Protein AF-A0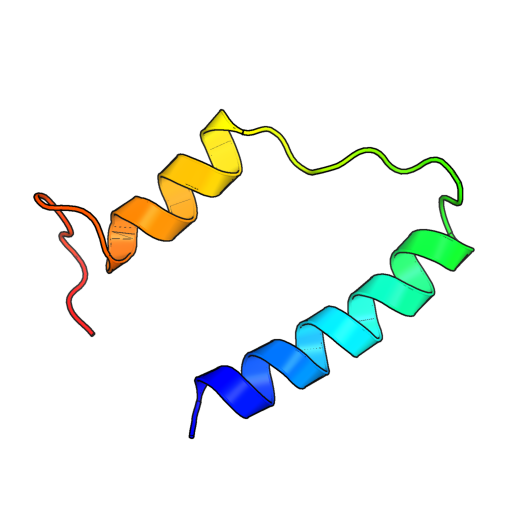A919HY48-F1 (afdb_monomer_lite)

Foldseek 3Di:
DVVVVVVVVCVVVVVVVCVVPVPDDDDDPVVVCCVCCCAVNPPNPDDD

pLDDT: mean 89.46, std 12.24, range [56.41, 98.19]

Secondary structure (DSSP, 8-state):
-HHHHHHHHHHHHHHHHHHH-TTPPPPPHHHHHHHHHHHHSTT-SS--

InterPro domains:
  IPR036409 Class II aldolase/adducin N-terminal domain superfamily [G3DSA:3.40.225.10] (1-48)

Sequence (48 aa):
MHNAIVLEEIAYMGIFCRQLAPQLPAMQQTLLDKHYLRKHGAKAYYGQ

Structure (mmCIF, N/CA/C/O backbone):
data_AF-A0A919HY48-F1
#
_entry.id   AF-A0A919HY48-F1
#
loop_
_atom_site.group_PDB
_atom_site.id
_atom_site.type_symbol
_atom_site.label_atom_id
_atom_site.label_alt_id
_atom_site.label_comp_id
_atom_site.label_asym_id
_atom_site.label_entity_id
_atom_site.label_seq_id
_atom_site.pdbx_PDB_ins_code
_atom_site.Cartn_x
_atom_site.Cartn_y
_atom_site.Cartn_z
_atom_site.occupancy
_atom_site.B_iso_or_equiv
_atom_site.auth_seq_id
_atom_site.auth_comp_id
_atom_site.auth_asym_id
_atom_site.auth_atom_id
_atom_site.pdbx_PDB_model_num
ATOM 1 N N . MET A 1 1 ? 17.500 -7.443 -4.048 1.00 59.75 1 MET A N 1
ATOM 2 C CA . MET A 1 1 ? 17.848 -7.180 -2.632 1.00 59.75 1 MET A CA 1
ATOM 3 C C . MET A 1 1 ? 16.996 -6.064 -2.025 1.00 59.75 1 MET A C 1
ATOM 5 O O . MET A 1 1 ? 16.412 -6.297 -0.979 1.00 59.75 1 MET A O 1
ATOM 9 N N . HIS A 1 2 ? 16.847 -4.905 -2.685 1.00 82.81 2 HIS A N 1
ATOM 10 C CA . HIS A 1 2 ? 16.092 -3.757 -2.144 1.00 82.81 2 HIS A CA 1
ATOM 11 C C . HIS A 1 2 ? 14.634 -4.072 -1.754 1.00 82.81 2 HIS A C 1
ATOM 13 O O . HIS A 1 2 ? 14.179 -3.644 -0.701 1.00 82.81 2 HIS A O 1
ATOM 19 N N . ASN A 1 3 ? 13.921 -4.879 -2.548 1.00 86.38 3 ASN A N 1
ATOM 20 C CA . ASN A 1 3 ? 12.513 -5.201 -2.272 1.00 86.38 3 ASN A CA 1
ATOM 21 C C . ASN A 1 3 ? 12.303 -5.965 -0.956 1.00 86.38 3 ASN A C 1
ATOM 23 O O . ASN A 1 3 ? 11.265 -5.789 -0.333 1.00 86.38 3 ASN A O 1
ATOM 27 N N . ALA A 1 4 ? 13.264 -6.792 -0.530 1.00 94.81 4 ALA A N 1
ATOM 28 C CA . ALA A 1 4 ? 13.155 -7.528 0.730 1.00 94.81 4 ALA A CA 1
ATOM 29 C C . ALA A 1 4 ? 13.250 -6.582 1.938 1.00 94.81 4 ALA A C 1
ATOM 31 O O . ALA A 1 4 ? 12.475 -6.714 2.874 1.00 94.81 4 ALA A O 1
ATOM 32 N N . ILE A 1 5 ? 14.135 -5.582 1.866 1.00 96.06 5 ILE A N 1
ATOM 33 C CA . ILE A 1 5 ? 14.258 -4.537 2.893 1.00 96.06 5 ILE A CA 1
ATOM 34 C C . ILE A 1 5 ? 12.976 -3.703 2.936 1.00 96.06 5 ILE A C 1
ATOM 36 O O . ILE A 1 5 ? 12.405 -3.501 3.997 1.00 96.06 5 ILE A O 1
ATOM 40 N N . VAL A 1 6 ? 12.469 -3.280 1.773 1.00 95.31 6 VAL A N 1
ATOM 41 C CA . VAL A 1 6 ? 11.209 -2.524 1.706 1.00 95.31 6 VAL A CA 1
ATOM 42 C C . VAL A 1 6 ? 10.042 -3.333 2.276 1.00 95.31 6 VAL A C 1
ATOM 44 O O . VAL A 1 6 ? 9.196 -2.752 2.947 1.00 95.31 6 VAL A O 1
ATOM 47 N N . LEU A 1 7 ? 9.994 -4.649 2.033 1.00 96.25 7 LEU A N 1
ATOM 48 C CA . LEU A 1 7 ? 8.957 -5.528 2.578 1.00 96.25 7 LEU A CA 1
ATOM 49 C C . LEU A 1 7 ? 9.011 -5.605 4.111 1.00 96.25 7 LEU A C 1
ATOM 51 O O . LEU A 1 7 ? 7.964 -5.550 4.753 1.00 96.25 7 LEU A O 1
ATOM 55 N N . GLU A 1 8 ? 10.209 -5.695 4.685 1.00 97.69 8 GLU A N 1
ATOM 56 C CA . GLU A 1 8 ? 10.400 -5.695 6.139 1.00 97.69 8 GLU A CA 1
ATOM 57 C C . GLU A 1 8 ? 9.920 -4.375 6.763 1.00 97.69 8 GLU A C 1
ATOM 59 O O . GLU A 1 8 ? 9.118 -4.373 7.696 1.00 97.69 8 GLU A O 1
ATOM 64 N N . GLU A 1 9 ? 10.314 -3.239 6.181 1.00 97.56 9 GLU A N 1
ATOM 65 C CA . GLU A 1 9 ? 9.925 -1.910 6.668 1.00 97.56 9 GLU A CA 1
ATOM 66 C C . GLU A 1 9 ? 8.401 -1.699 6.636 1.00 97.56 9 GLU A C 1
ATOM 68 O O . GLU A 1 9 ? 7.806 -1.207 7.600 1.00 97.56 9 GLU A O 1
ATOM 73 N N . ILE A 1 10 ? 7.726 -2.098 5.548 1.00 96.75 10 ILE A N 1
ATOM 74 C CA . ILE A 1 10 ? 6.261 -1.969 5.465 1.00 96.75 10 ILE A CA 1
ATOM 75 C C . ILE A 1 10 ? 5.535 -2.947 6.394 1.00 96.75 10 ILE A C 1
ATOM 77 O O . ILE A 1 10 ? 4.464 -2.602 6.896 1.00 96.75 10 ILE A O 1
ATOM 81 N N . ALA A 1 11 ? 6.098 -4.131 6.659 1.00 97.38 11 ALA A N 1
ATOM 82 C CA . ALA A 1 11 ? 5.537 -5.073 7.624 1.00 97.38 11 ALA A CA 1
ATOM 83 C C . ALA A 1 11 ? 5.609 -4.504 9.049 1.00 97.38 11 ALA A C 1
ATOM 85 O O . ALA A 1 11 ? 4.594 -4.491 9.751 1.00 97.38 11 ALA A O 1
ATOM 86 N N . TYR A 1 12 ? 6.764 -3.952 9.434 1.00 98.00 12 TYR A N 1
ATOM 87 C CA . TYR A 1 12 ? 6.957 -3.283 10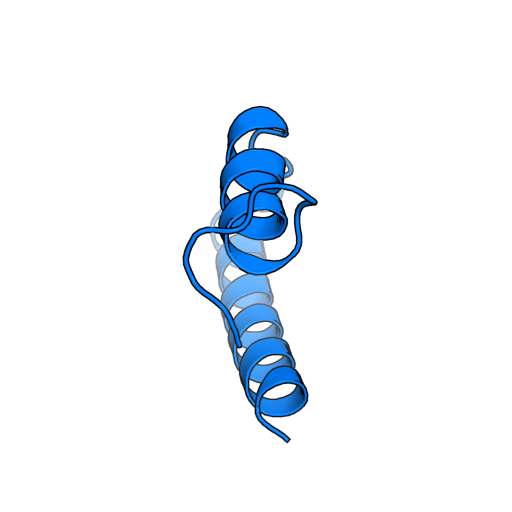.721 1.00 98.00 12 TYR A CA 1
ATOM 88 C C . TYR A 1 12 ? 5.969 -2.123 10.906 1.00 98.00 12 TYR A C 1
ATOM 90 O O . TYR A 1 12 ? 5.202 -2.110 11.870 1.00 98.00 12 TYR A O 1
ATOM 98 N N . MET A 1 13 ? 5.903 -1.186 9.951 1.00 98.00 13 MET A N 1
ATOM 99 C CA . MET A 1 13 ? 4.952 -0.065 10.014 1.00 98.00 13 MET A CA 1
ATOM 100 C C . MET A 1 13 ? 3.491 -0.541 10.045 1.00 98.00 13 MET A C 1
ATOM 102 O O . MET A 1 13 ? 2.671 0.018 10.776 1.00 98.00 13 MET A O 1
ATOM 106 N N . GLY A 1 14 ? 3.162 -1.600 9.299 1.00 97.50 14 GLY A N 1
ATOM 107 C CA . GLY A 1 14 ? 1.816 -2.167 9.234 1.00 97.50 14 GLY A CA 1
ATOM 108 C C . GLY A 1 14 ? 1.292 -2.668 10.583 1.00 97.50 14 GLY A C 1
ATOM 109 O O . GLY A 1 14 ? 0.109 -2.480 10.879 1.00 97.50 14 GLY A O 1
ATOM 110 N N . ILE A 1 15 ? 2.160 -3.243 11.424 1.00 98.00 15 ILE A N 1
ATOM 111 C CA . ILE A 1 15 ? 1.801 -3.689 12.781 1.00 98.00 15 ILE A CA 1
ATOM 112 C C . ILE A 1 15 ? 1.333 -2.497 13.625 1.00 98.00 15 ILE A C 1
ATOM 114 O O . ILE A 1 15 ? 0.237 -2.530 14.191 1.00 98.00 15 ILE A O 1
ATOM 118 N N . PHE A 1 16 ? 2.112 -1.414 13.659 1.00 98.19 16 PHE A N 1
ATOM 119 C CA . PHE A 1 16 ? 1.766 -0.232 14.454 1.00 98.19 16 PHE A CA 1
ATOM 120 C C . PHE A 1 16 ? 0.568 0.530 13.883 1.00 98.19 16 PHE A C 1
ATOM 122 O O . PHE A 1 16 ? -0.278 0.985 14.651 1.00 98.19 16 PHE A O 1
ATOM 129 N N . CYS A 1 17 ? 0.422 0.617 12.556 1.00 97.69 17 CYS A N 1
ATOM 130 C CA . CYS A 1 17 ? -0.771 1.203 11.940 1.00 97.69 17 CYS A CA 1
ATOM 131 C C . CYS A 1 17 ? -2.051 0.470 12.364 1.00 97.69 17 CYS A C 1
ATOM 133 O O . CYS A 1 17 ? -3.041 1.119 12.697 1.00 97.69 17 CYS A O 1
ATOM 135 N N . ARG A 1 18 ? -2.025 -0.870 12.408 1.00 97.00 18 ARG A N 1
ATOM 136 C CA . ARG A 1 18 ? -3.155 -1.691 12.879 1.00 97.00 18 ARG A CA 1
ATOM 137 C C . ARG A 1 18 ? -3.416 -1.522 14.372 1.00 97.00 18 ARG A C 1
ATOM 139 O O . ARG A 1 18 ? -4.574 -1.514 14.774 1.00 97.00 18 ARG A O 1
ATOM 146 N N . GLN A 1 19 ? -2.371 -1.370 15.182 1.00 98.00 19 GLN A N 1
ATOM 147 C CA . GLN A 1 19 ? -2.522 -1.102 16.612 1.00 98.00 19 GLN A CA 1
ATOM 148 C C . GLN A 1 19 ? -3.169 0.268 16.871 1.00 98.00 19 GLN A C 1
ATOM 150 O O . GLN A 1 19 ? -4.034 0.382 17.735 1.00 98.00 19 GLN A O 1
ATOM 155 N N . LEU A 1 20 ? -2.772 1.297 16.118 1.00 98.06 20 LEU A N 1
ATOM 156 C CA . LEU A 1 20 ? -3.317 2.653 16.241 1.00 98.06 20 LEU A CA 1
ATOM 157 C C . LEU A 1 20 ? -4.738 2.769 15.675 1.00 98.06 20 LEU A C 1
ATOM 159 O O . LEU A 1 20 ? -5.573 3.473 16.238 1.00 98.06 20 LEU A O 1
ATOM 163 N N . ALA A 1 21 ? -5.014 2.085 14.565 1.00 97.81 21 ALA A N 1
ATOM 164 C CA . ALA A 1 21 ? -6.298 2.114 13.879 1.00 97.81 21 ALA A CA 1
ATOM 165 C C . ALA A 1 21 ? -6.696 0.693 13.425 1.00 97.81 21 ALA A C 1
ATOM 167 O O . ALA A 1 21 ? -6.443 0.310 12.281 1.00 97.81 21 ALA A O 1
ATOM 168 N N . PRO A 1 22 ? -7.369 -0.095 14.288 1.00 96.94 22 PRO A N 1
ATOM 169 C CA . PRO A 1 22 ? -7.724 -1.487 13.984 1.00 96.94 22 PRO A CA 1
ATOM 170 C C . PRO A 1 22 ? -8.615 -1.660 12.747 1.00 96.94 22 PRO A C 1
ATOM 172 O O . PRO A 1 22 ? -8.559 -2.697 12.091 1.00 96.94 22 PRO A O 1
ATOM 175 N N . GLN A 1 23 ? -9.408 -0.633 12.425 1.00 97.31 23 GLN A N 1
ATOM 176 C CA . GLN A 1 23 ? -10.327 -0.593 11.283 1.00 97.31 23 GLN A CA 1
ATOM 177 C C . GLN A 1 23 ? -9.796 0.252 10.115 1.00 97.31 23 GLN A C 1
ATOM 179 O O . GLN A 1 23 ? -10.578 0.720 9.288 1.00 97.31 23 GLN A O 1
ATOM 184 N N . LEU A 1 24 ? -8.482 0.506 10.058 1.00 96.25 24 LEU A N 1
ATOM 185 C CA . LEU A 1 24 ? -7.884 1.285 8.976 1.00 96.25 24 LEU A CA 1
ATOM 186 C C . LEU A 1 24 ? -8.164 0.601 7.622 1.00 96.25 24 LEU A C 1
ATOM 188 O O . LEU A 1 24 ? -7.760 -0.552 7.435 1.00 96.25 24 LEU A O 1
ATOM 192 N N . PRO A 1 25 ? -8.840 1.274 6.673 1.00 96.19 25 PRO A N 1
ATOM 193 C CA . PRO A 1 25 ? -9.080 0.707 5.355 1.00 96.19 25 PRO A CA 1
ATOM 194 C C . PRO A 1 25 ? -7.790 0.679 4.528 1.00 96.19 25 PRO A C 1
ATOM 196 O O . PRO A 1 25 ? -6.802 1.347 4.843 1.00 96.19 25 PRO A O 1
ATOM 199 N N . ALA A 1 26 ? -7.812 -0.068 3.424 1.00 95.81 26 ALA A N 1
ATOM 200 C 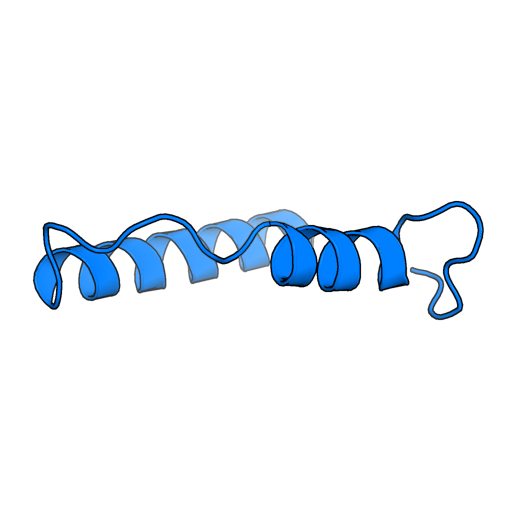CA . ALA A 1 26 ? -6.742 -0.009 2.435 1.00 95.81 26 ALA A CA 1
ATOM 201 C C . ALA A 1 26 ? -6.574 1.420 1.882 1.00 95.81 26 ALA A C 1
ATOM 203 O O . ALA A 1 26 ? -7.515 2.220 1.868 1.00 95.81 26 ALA A O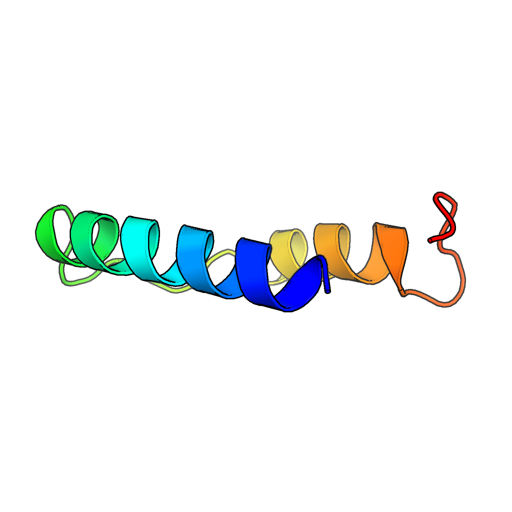 1
ATOM 204 N N . MET A 1 27 ? -5.368 1.736 1.400 1.00 96.38 27 MET A N 1
ATOM 205 C CA . MET A 1 27 ? -5.119 3.031 0.771 1.00 96.38 27 MET A CA 1
ATOM 206 C C . MET A 1 27 ? -5.980 3.215 -0.485 1.00 96.38 27 MET A C 1
ATOM 208 O O . MET A 1 27 ? -6.398 2.255 -1.129 1.00 96.38 27 MET A O 1
ATOM 212 N N . GLN A 1 28 ? -6.199 4.470 -0.868 1.00 97.94 28 GLN A N 1
ATOM 213 C CA . GLN A 1 28 ? -6.959 4.809 -2.068 1.00 97.94 28 GLN A CA 1
ATOM 214 C C . GLN A 1 28 ? -6.330 4.173 -3.318 1.00 97.94 28 GLN A C 1
ATOM 216 O O . GLN A 1 28 ? -5.140 4.373 -3.578 1.00 97.94 28 GLN A O 1
ATOM 221 N N . GLN A 1 29 ? -7.142 3.480 -4.124 1.00 96.88 29 GLN A N 1
ATOM 222 C CA . GLN A 1 29 ? -6.683 2.785 -5.333 1.00 96.88 29 GLN A CA 1
ATOM 223 C C . GLN A 1 29 ? -5.952 3.730 -6.299 1.00 96.88 29 GLN A C 1
ATOM 225 O O . GLN A 1 29 ? -4.845 3.434 -6.736 1.00 96.88 29 GLN A O 1
ATOM 230 N N . THR A 1 30 ? -6.502 4.927 -6.531 1.00 95.94 30 THR A N 1
ATOM 231 C CA . THR A 1 30 ? -5.888 5.963 -7.379 1.00 95.94 30 THR A CA 1
ATOM 232 C C . THR A 1 30 ? -4.468 6.320 -6.940 1.00 95.94 30 THR A C 1
ATOM 234 O O . THR A 1 30 ? -3.597 6.573 -7.773 1.00 95.94 30 THR A O 1
ATOM 237 N N . LEU A 1 31 ? -4.219 6.356 -5.628 1.00 95.81 31 LEU A N 1
ATOM 238 C CA . LEU A 1 31 ? -2.906 6.677 -5.083 1.00 95.8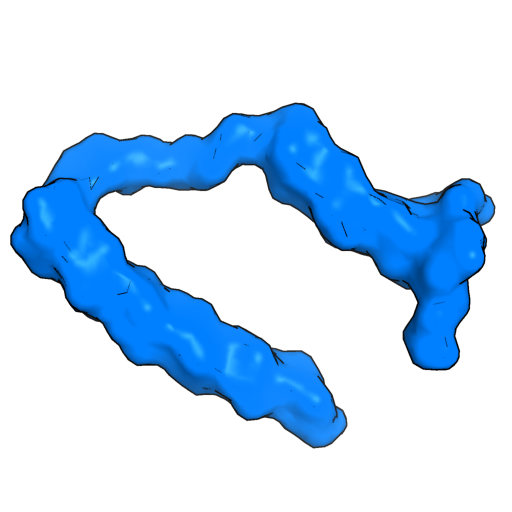1 31 LEU A CA 1
ATOM 239 C C . LEU A 1 31 ? -1.951 5.490 -5.259 1.00 95.81 31 LEU A C 1
ATOM 241 O O . LEU A 1 31 ? -0.833 5.682 -5.734 1.00 95.81 31 LEU A O 1
ATOM 245 N N . LEU A 1 32 ? -2.403 4.273 -4.947 1.00 94.88 32 LEU A N 1
ATOM 246 C CA . LEU A 1 32 ? -1.626 3.045 -5.134 1.00 94.88 32 LEU A CA 1
ATOM 247 C C . LEU A 1 32 ? -1.168 2.893 -6.589 1.00 94.88 32 LEU A C 1
ATOM 249 O O . LEU A 1 32 ? 0.032 2.769 -6.8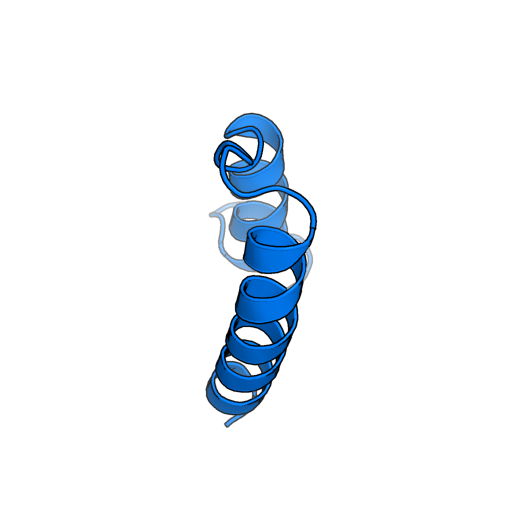49 1.00 94.88 32 LEU A O 1
ATOM 253 N N . ASP A 1 33 ? -2.104 3.004 -7.533 1.00 93.81 33 ASP A N 1
ATOM 254 C CA . ASP A 1 33 ? -1.832 2.882 -8.965 1.00 93.81 33 ASP A CA 1
ATOM 255 C C . ASP A 1 33 ? -0.859 3.960 -9.431 1.00 93.81 33 ASP A C 1
ATOM 257 O O . ASP A 1 33 ? 0.124 3.664 -10.111 1.00 93.81 33 ASP A O 1
ATOM 261 N N . LYS A 1 34 ? -1.070 5.212 -9.005 1.00 92.25 34 LYS A N 1
ATOM 262 C CA . LYS A 1 34 ? -0.163 6.319 -9.324 1.00 92.25 34 LYS A CA 1
ATOM 263 C C . LYS A 1 34 ? 1.265 6.021 -8.869 1.00 92.25 34 LYS A C 1
ATOM 265 O O . LYS A 1 34 ? 2.200 6.270 -9.626 1.00 92.25 34 LYS A O 1
ATOM 270 N N . HIS A 1 35 ? 1.462 5.511 -7.654 1.00 91.88 35 HIS A N 1
ATOM 271 C CA . HIS A 1 35 ? 2.801 5.246 -7.125 1.00 91.88 35 HIS A CA 1
ATOM 272 C C . HIS A 1 35 ? 3.476 4.039 -7.779 1.00 91.88 35 HIS A C 1
ATOM 274 O O . HIS A 1 35 ? 4.668 4.121 -8.090 1.00 91.88 35 HIS A O 1
ATOM 280 N N . TYR A 1 36 ? 2.733 2.957 -8.014 1.00 91.81 36 TYR A N 1
ATOM 281 C CA . TYR A 1 36 ? 3.264 1.753 -8.646 1.00 91.81 36 TYR A CA 1
ATOM 282 C C . TYR A 1 36 ? 3.582 1.992 -10.129 1.00 91.81 36 TYR A C 1
ATOM 284 O O . TYR A 1 36 ? 4.719 1.804 -10.571 1.00 91.81 36 TYR A O 1
ATOM 292 N N . LEU A 1 37 ? 2.610 2.502 -10.893 1.00 90.69 37 LEU A N 1
ATOM 293 C CA . LEU A 1 37 ? 2.750 2.731 -12.333 1.00 90.69 37 LEU A CA 1
ATOM 294 C C . LEU A 1 37 ? 3.753 3.841 -12.663 1.00 90.69 37 LEU A C 1
ATOM 296 O O . LEU A 1 37 ? 4.321 3.835 -13.752 1.00 90.69 37 LEU A O 1
ATOM 300 N N . ARG A 1 38 ? 4.045 4.753 -11.724 1.00 88.44 38 ARG A N 1
ATOM 301 C CA . ARG A 1 38 ? 5.124 5.740 -11.884 1.00 88.44 38 ARG A CA 1
ATOM 302 C C . ARG A 1 38 ? 6.485 5.092 -12.156 1.00 88.44 38 ARG A C 1
ATOM 304 O O . ARG A 1 38 ? 7.270 5.665 -12.906 1.00 88.44 38 ARG A O 1
ATOM 311 N N . LYS A 1 39 ? 6.764 3.939 -11.538 1.00 84.69 39 LYS A N 1
ATOM 312 C CA . LYS A 1 39 ? 8.033 3.205 -11.691 1.00 84.69 39 LYS A CA 1
ATOM 313 C C . LYS A 1 39 ? 7.921 1.991 -12.618 1.00 84.69 39 LYS A C 1
ATOM 315 O O . LYS A 1 39 ? 8.909 1.607 -13.230 1.00 84.69 39 LYS A O 1
ATOM 320 N N . HIS A 1 40 ? 6.737 1.382 -12.712 1.00 84.75 40 HIS A N 1
ATOM 321 C CA . HIS A 1 40 ? 6.548 0.086 -13.380 1.00 84.75 40 HIS A CA 1
ATOM 322 C C . HIS A 1 40 ? 5.507 0.095 -14.512 1.00 84.75 40 HIS A C 1
ATOM 324 O O . HIS A 1 40 ? 5.238 -0.944 -15.106 1.00 84.75 40 HIS A O 1
ATOM 330 N N . GLY A 1 41 ? 4.894 1.242 -14.814 1.00 78.69 41 GLY A N 1
ATOM 331 C CA . GLY A 1 41 ? 3.925 1.371 -15.902 1.00 78.69 41 GLY A CA 1
ATOM 332 C C . GLY A 1 41 ? 4.584 1.546 -17.272 1.00 78.69 41 GLY A C 1
ATOM 333 O O . GLY A 1 41 ? 5.734 1.959 -17.379 1.00 78.69 41 GLY A O 1
ATOM 334 N N . ALA A 1 42 ? 3.817 1.328 -18.344 1.00 74.06 42 ALA A N 1
ATOM 335 C CA . ALA A 1 42 ? 4.287 1.487 -19.729 1.00 74.06 42 ALA A CA 1
ATOM 336 C C . ALA A 1 42 ? 4.781 2.913 -20.078 1.00 74.06 42 ALA A C 1
ATOM 338 O O . ALA A 1 42 ? 5.479 3.097 -21.069 1.00 74.06 42 ALA A O 1
ATOM 339 N N . LYS A 1 43 ? 4.422 3.921 -19.267 1.00 71.06 43 LYS A N 1
ATOM 340 C CA . LYS A 1 43 ? 4.898 5.316 -19.353 1.00 71.06 43 LYS A CA 1
ATOM 341 C C . LYS A 1 43 ? 5.731 5.728 -18.127 1.00 71.06 43 LYS A C 1
ATOM 343 O O . LYS A 1 43 ? 5.723 6.899 -17.748 1.00 71.06 43 LYS A O 1
ATOM 348 N N . ALA A 1 44 ? 6.375 4.776 -17.449 1.00 74.38 44 ALA A N 1
ATOM 349 C CA . ALA A 1 44 ? 7.234 5.077 -16.310 1.00 74.38 44 ALA A CA 1
ATOM 350 C C . ALA A 1 44 ? 8.351 6.041 -16.741 1.00 74.38 44 ALA A C 1
ATOM 352 O O . ALA A 1 44 ? 9.078 5.786 -17.696 1.00 74.38 44 ALA A O 1
ATOM 353 N N . TYR A 1 45 ? 8.457 7.168 -16.042 1.00 65.06 45 TYR A N 1
ATOM 354 C CA . TYR A 1 45 ? 9.441 8.226 -16.310 1.00 65.06 45 TYR A CA 1
ATOM 355 C C . TYR A 1 45 ? 10.586 8.226 -15.289 1.00 65.06 45 TYR A C 1
ATOM 357 O O . TYR A 1 45 ? 11.494 9.049 -15.359 1.00 65.06 45 TYR A O 1
ATOM 365 N N . TYR A 1 46 ? 10.535 7.297 -14.333 1.00 57.84 46 TYR A N 1
ATOM 366 C CA . TYR A 1 46 ? 11.625 6.967 -13.432 1.00 57.84 46 TYR A CA 1
ATOM 367 C C . TYR A 1 46 ? 11.892 5.470 -13.607 1.00 57.84 46 TYR A C 1
ATOM 369 O O . TYR A 1 46 ? 11.136 4.643 -13.094 1.00 57.84 46 TYR A O 1
ATOM 377 N N . GLY A 1 47 ? 12.892 5.145 -14.432 1.00 59.03 47 GLY A N 1
ATOM 378 C CA . GLY A 1 47 ? 13.388 3.778 -14.602 1.00 59.03 47 GLY A CA 1
ATOM 379 C C . GLY A 1 47 ? 14.009 3.261 -13.303 1.00 59.03 47 GLY A C 1
ATOM 380 O O . GLY A 1 47 ? 14.343 4.063 -12.429 1.00 59.03 47 GLY A O 1
ATOM 381 N N . GLN A 1 48 ? 14.086 1.935 -13.159 1.00 56.41 48 GLN A N 1
ATOM 382 C CA . GLN A 1 48 ? 14.746 1.285 -12.018 1.00 56.41 48 GLN A CA 1
ATOM 383 C C . GLN A 1 48 ? 16.173 1.785 -11.799 1.00 56.41 48 GLN A C 1
ATOM 385 O O . GLN A 1 48 ? 16.873 2.010 -12.811 1.00 56.41 48 GLN A O 1
#

Radius of gyration: 13.6 Å; chains: 1; bounding box: 28×16×36 Å

Organism: Klebsiella pneumoniae (NCBI:txid573)